Protein AF-A0A926WSY6-F1 (afdb_monomer_lite)

Secondary structure (DSSP, 8-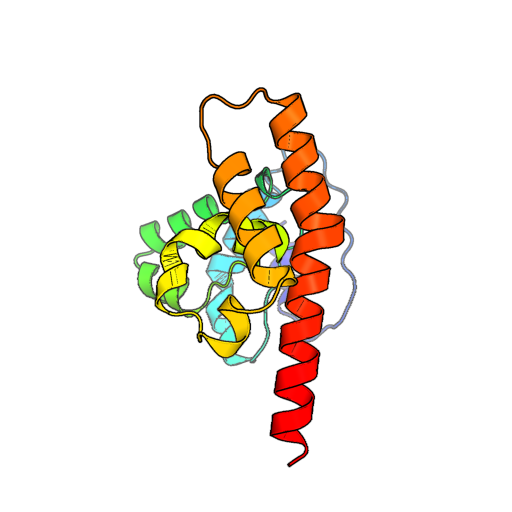state):
-HHHHHHHHHSS---PPP----TTS-HHHHHHHHHHHHHHHHHHTT-------SSGGG--HHHHHHHHHHTT-HHHHHHH------HHHHHHHHTTTSGGGS-HHHHTSHHHHHHHHHHHHHH-TTS-HHHHHHHHHHIIIIIHHHHHHHHHHHHHHHHT-

Foldseek 3Di:
DLVVCCVCVVDPDDDDDDDDDDPPPCPVVSVLVSCLVCVVVCVVVVHDDDDDDPDPVPPCLVVSLVVCVVVVNNVVCVVRDDDDDDQLVVCLVPCVVCVVVDDVVLCVDPLNVVLVVLSVVLPDPPDDPVVNVVSSCCSRPPRSVVSVVVVVVVVVVVVVD

Structure (mmCIF, N/CA/C/O backbone):
data_AF-A0A926WSY6-F1
#
_entry.id   AF-A0A926WSY6-F1
#
loop_
_atom_site.group_PDB
_atom_site.id
_atom_site.type_symbol
_atom_site.label_atom_id
_atom_site.label_alt_id
_atom_site.label_comp_id
_atom_site.label_asym_id
_atom_site.label_entity_id
_atom_site.label_seq_id
_atom_site.pdbx_PDB_ins_code
_atom_site.Cartn_x
_atom_site.Cartn_y
_atom_site.Cartn_z
_atom_site.occupancy
_atom_site.B_iso_or_equiv
_atom_site.auth_seq_id
_atom_site.auth_comp_id
_atom_site.auth_asym_id
_atom_site.auth_atom_id
_atom_site.pdbx_PDB_model_num
ATOM 1 N N . MET A 1 1 ? 22.544 8.086 -16.619 1.00 82.25 1 MET A N 1
ATOM 2 C CA . MET A 1 1 ? 21.717 7.535 -15.513 1.00 82.25 1 MET A CA 1
ATOM 3 C C . MET A 1 1 ? 21.302 6.107 -15.803 1.00 82.25 1 MET A C 1
ATOM 5 O O . MET A 1 1 ? 21.513 5.263 -14.950 1.00 82.25 1 MET A O 1
ATOM 9 N N . GLU A 1 2 ? 20.734 5.835 -16.977 1.00 84.12 2 GLU A N 1
ATOM 10 C CA . GLU A 1 2 ? 20.390 4.471 -17.393 1.00 84.12 2 GLU A CA 1
ATOM 11 C C . GLU A 1 2 ? 21.595 3.518 -17.378 1.00 84.12 2 GLU A C 1
ATOM 13 O O . GLU A 1 2 ? 21.492 2.445 -16.795 1.00 84.12 2 GLU A O 1
ATOM 18 N N . GLU A 1 3 ? 22.750 3.944 -17.903 1.00 86.62 3 GLU A N 1
ATOM 19 C CA . GLU A 1 3 ? 24.012 3.183 -17.833 1.00 86.62 3 GLU A CA 1
ATOM 20 C C . GLU A 1 3 ? 24.377 2.798 -16.395 1.00 86.62 3 GLU A C 1
ATOM 22 O O . GLU A 1 3 ? 24.547 1.620 -16.104 1.00 86.62 3 GLU A O 1
ATOM 27 N N . ILE A 1 4 ? 24.375 3.770 -15.475 1.00 88.69 4 ILE A N 1
ATOM 28 C CA . ILE A 1 4 ? 24.660 3.546 -14.049 1.00 88.69 4 ILE A CA 1
ATOM 29 C C . ILE A 1 4 ? 23.670 2.542 -13.439 1.00 88.69 4 ILE A C 1
ATOM 31 O O . ILE A 1 4 ? 24.068 1.649 -12.700 1.00 88.69 4 ILE A O 1
ATOM 35 N N . LEU A 1 5 ? 22.371 2.665 -13.728 1.00 89.44 5 LEU A N 1
ATOM 36 C CA . LEU A 1 5 ? 21.380 1.717 -13.211 1.00 89.44 5 LEU A CA 1
ATOM 37 C C . LEU A 1 5 ? 21.609 0.309 -13.775 1.00 89.44 5 LEU A C 1
ATOM 39 O O . LEU A 1 5 ? 21.532 -0.663 -13.032 1.00 89.44 5 LEU A O 1
ATOM 43 N N . ASN A 1 6 ? 21.924 0.180 -15.064 1.00 86.81 6 ASN A N 1
ATOM 44 C CA . ASN A 1 6 ? 22.224 -1.115 -15.671 1.00 86.81 6 ASN A CA 1
ATOM 45 C C . ASN A 1 6 ? 23.489 -1.745 -15.080 1.00 86.81 6 ASN A C 1
ATOM 47 O O . ASN A 1 6 ? 23.461 -2.923 -14.740 1.00 86.81 6 ASN A O 1
ATOM 51 N N . GLU A 1 7 ? 24.554 -0.972 -14.895 1.00 86.75 7 GLU A N 1
ATOM 52 C CA . GLU A 1 7 ? 25.798 -1.449 -14.293 1.00 86.75 7 GLU A CA 1
ATOM 53 C C . GLU A 1 7 ? 25.578 -1.894 -12.841 1.00 86.75 7 GLU A C 1
ATOM 55 O O . GLU A 1 7 ? 25.846 -3.037 -12.484 1.00 86.75 7 GLU A O 1
ATOM 60 N N . TYR A 1 8 ? 25.004 -1.038 -11.997 1.00 87.12 8 TYR A N 1
ATOM 61 C CA . TYR A 1 8 ? 24.938 -1.308 -10.560 1.00 87.12 8 TYR A CA 1
ATOM 62 C C . TYR A 1 8 ? 23.757 -2.181 -10.133 1.00 87.12 8 TYR A C 1
ATOM 64 O O . TYR A 1 8 ? 23.839 -2.837 -9.097 1.00 87.12 8 TYR A O 1
ATOM 72 N N . CYS A 1 9 ? 22.644 -2.197 -10.873 1.00 85.81 9 CYS A N 1
ATOM 73 C CA . CYS A 1 9 ? 21.463 -2.965 -10.473 1.00 85.81 9 CYS A CA 1
ATOM 74 C C . CYS A 1 9 ? 21.367 -4.342 -11.146 1.00 85.81 9 CYS A C 1
ATOM 76 O O . CYS A 1 9 ? 20.723 -5.229 -10.573 1.00 85.81 9 CYS A O 1
ATOM 78 N N . LYS A 1 10 ? 21.969 -4.556 -12.329 1.00 81.38 10 LYS A N 1
ATOM 79 C CA . LYS A 1 10 ? 21.945 -5.875 -12.992 1.00 81.38 10 LYS A CA 1
ATOM 80 C C . LYS A 1 10 ? 23.032 -6.816 -12.501 1.00 81.38 10 LYS A C 1
ATOM 82 O O . LYS A 1 10 ? 22.763 -8.009 -12.388 1.00 81.38 10 LYS A O 1
ATOM 87 N N . LEU A 1 11 ? 24.226 -6.301 -12.198 1.00 69.38 11 LEU A N 1
ATOM 88 C CA . LEU A 1 11 ? 25.303 -7.125 -11.659 1.00 69.38 11 LEU A CA 1
ATOM 89 C C . LEU A 1 11 ? 24.829 -7.823 -10.375 1.00 69.38 11 LEU A C 1
ATOM 91 O O . LEU A 1 11 ? 24.080 -7.258 -9.579 1.00 69.38 11 LEU A O 1
ATOM 95 N N . SER A 1 12 ? 25.315 -9.039 -10.131 1.00 64.69 12 SER A N 1
ATOM 96 C CA . SER A 1 12 ? 25.146 -9.751 -8.854 1.00 64.69 12 SER A CA 1
ATOM 97 C C . SER A 1 12 ? 25.866 -9.063 -7.682 1.00 64.69 12 SER A C 1
ATOM 99 O O . SER A 1 12 ? 25.919 -9.604 -6.579 1.00 64.69 12 SER A O 1
ATOM 101 N N . ASN A 1 13 ? 26.414 -7.869 -7.913 1.00 61.62 13 ASN A N 1
ATOM 102 C CA . ASN A 1 13 ? 27.020 -7.015 -6.912 1.00 61.62 13 ASN A CA 1
ATOM 103 C C . ASN A 1 13 ? 25.930 -6.486 -5.977 1.00 61.62 13 ASN A C 1
ATOM 105 O O . ASN A 1 13 ? 25.167 -5.579 -6.303 1.00 61.62 13 ASN A O 1
ATOM 109 N N . THR A 1 14 ? 25.857 -7.061 -4.783 1.00 70.75 14 THR A N 1
ATOM 110 C CA . THR A 1 14 ? 25.091 -6.496 -3.674 1.00 70.75 14 THR A CA 1
ATOM 111 C C . THR A 1 14 ? 25.794 -5.237 -3.174 1.00 70.75 14 THR A C 1
ATOM 113 O O . THR A 1 14 ? 26.978 -5.290 -2.847 1.00 70.75 14 THR A O 1
ATOM 116 N N . GLY A 1 15 ? 25.088 -4.112 -3.078 1.00 82.50 15 GLY A N 1
ATOM 117 C CA . GLY A 1 15 ? 25.690 -2.871 -2.597 1.00 82.50 15 GLY A CA 1
ATOM 118 C C . GLY A 1 15 ? 24.698 -1.722 -2.456 1.00 82.50 15 GLY A C 1
ATOM 119 O O . GLY A 1 15 ? 23.526 -1.837 -2.815 1.00 82.50 15 GLY A O 1
ATOM 120 N N . LEU A 1 16 ? 25.186 -0.606 -1.914 1.00 85.62 16 LEU A N 1
ATOM 121 C CA . LEU A 1 16 ? 24.445 0.643 -1.779 1.00 85.62 16 LEU A CA 1
ATOM 122 C C . LEU A 1 16 ? 24.925 1.633 -2.842 1.00 85.62 16 LEU A C 1
ATOM 124 O O . LEU A 1 16 ? 26.084 2.038 -2.835 1.00 85.62 16 LEU A O 1
ATOM 128 N N . LEU A 1 17 ? 24.017 2.056 -3.719 1.00 87.56 17 LEU A N 1
ATOM 129 C CA . LEU A 1 17 ? 24.263 3.122 -4.683 1.00 87.56 17 LEU A CA 1
ATOM 130 C C . LEU A 1 17 ? 23.600 4.417 -4.197 1.00 87.56 17 LEU A C 1
ATOM 132 O O . LEU A 1 17 ? 22.376 4.488 -4.076 1.00 87.56 17 LEU A O 1
ATOM 136 N N . LEU A 1 18 ? 24.405 5.452 -3.952 1.00 88.19 18 LEU A N 1
ATOM 137 C CA . LEU A 1 18 ? 23.925 6.793 -3.621 1.00 88.19 18 LEU A CA 1
ATOM 138 C C . LEU A 1 18 ? 24.073 7.706 -4.840 1.00 88.19 18 LEU A C 1
ATOM 140 O O . LEU A 1 18 ? 25.179 7.943 -5.316 1.00 88.19 18 LEU A O 1
ATOM 144 N N . LEU A 1 19 ? 22.953 8.235 -5.338 1.00 85.81 19 LEU A N 1
ATOM 145 C CA . LEU A 1 19 ? 22.924 9.141 -6.488 1.00 85.81 19 LEU A CA 1
ATOM 146 C C . LEU A 1 19 ? 22.393 10.518 -6.088 1.00 85.81 19 LEU A C 1
ATOM 148 O O . LEU A 1 19 ? 21.182 10.731 -5.988 1.00 85.81 19 LEU A O 1
ATOM 152 N N . SER A 1 20 ? 23.298 11.480 -5.912 1.00 84.88 20 SER A N 1
ATOM 153 C CA . SER A 1 20 ? 22.956 12.887 -5.694 1.00 84.88 20 SER A CA 1
ATOM 154 C C . SER A 1 20 ? 22.795 13.608 -7.035 1.00 84.88 20 SER A C 1
ATOM 156 O O . SER A 1 20 ? 23.767 14.067 -7.629 1.00 84.88 20 SER A O 1
ATOM 158 N N . MET A 1 21 ? 21.559 13.706 -7.526 1.00 83.38 21 MET A N 1
ATOM 159 C CA . MET A 1 21 ? 21.238 14.433 -8.761 1.00 83.38 21 MET A CA 1
ATOM 160 C C . MET A 1 21 ? 20.254 15.581 -8.503 1.00 83.38 21 MET A C 1
ATOM 162 O O . MET A 1 21 ? 19.308 15.390 -7.724 1.00 83.38 21 MET A O 1
ATOM 166 N N . PRO A 1 22 ? 20.381 16.729 -9.200 1.00 85.25 22 PRO A N 1
ATOM 167 C CA . PRO A 1 22 ? 19.475 17.863 -9.026 1.00 85.25 22 PRO A CA 1
ATOM 168 C C . PRO A 1 22 ? 18.036 17.544 -9.453 1.00 85.25 22 PRO A C 1
ATOM 170 O O . PRO A 1 22 ? 17.739 16.536 -10.110 1.00 85.25 22 PRO A O 1
ATOM 173 N N . THR A 1 23 ? 17.093 18.393 -9.056 1.00 82.06 23 THR A N 1
ATOM 174 C CA . THR A 1 23 ? 15.706 18.342 -9.546 1.00 82.06 23 THR A CA 1
ATOM 175 C C . THR A 1 23 ? 15.670 18.638 -11.052 1.00 82.06 23 THR A C 1
ATOM 177 O O . THR A 1 23 ? 16.520 19.361 -11.556 1.00 82.06 23 THR A O 1
ATOM 180 N N . GLY A 1 24 ? 14.729 18.044 -11.792 1.00 80.12 24 GLY A N 1
ATOM 181 C CA . GLY A 1 24 ? 14.611 18.235 -13.248 1.00 80.12 24 GLY A CA 1
ATOM 182 C C . GLY A 1 24 ? 15.457 17.289 -14.113 1.00 80.12 24 GLY A C 1
ATOM 183 O O . GLY A 1 24 ? 15.175 17.149 -15.293 1.00 80.12 24 GLY A O 1
ATOM 184 N N . PHE A 1 25 ? 16.396 16.530 -13.536 1.00 83.94 25 PHE A N 1
ATOM 185 C CA . PHE A 1 25 ? 17.260 15.576 -14.264 1.00 83.94 25 PHE A CA 1
ATOM 186 C C . PHE A 1 25 ? 16.570 14.266 -14.703 1.00 83.94 25 PHE A C 1
ATOM 188 O O . PHE A 1 25 ? 17.226 13.270 -14.998 1.00 83.94 25 PHE A O 1
ATOM 195 N N . GLY A 1 26 ? 15.236 14.212 -14.684 1.00 86.25 26 GLY A N 1
ATOM 196 C CA . GLY A 1 26 ? 14.498 13.022 -15.117 1.00 86.25 26 GLY A CA 1
ATOM 197 C C . GLY A 1 26 ? 14.724 11.778 -14.248 1.00 86.25 26 GLY A C 1
ATOM 198 O O . GLY A 1 26 ? 14.551 10.665 -14.733 1.00 86.25 26 GLY A O 1
ATOM 199 N N . LYS A 1 27 ? 15.095 11.936 -12.966 1.00 87.88 27 LYS A N 1
ATOM 200 C CA . LYS A 1 27 ? 15.376 10.804 -12.058 1.00 87.88 27 LYS A CA 1
ATOM 201 C C . LYS A 1 27 ? 14.270 9.749 -12.070 1.00 87.88 27 LYS A C 1
ATOM 203 O O . LYS A 1 27 ? 14.531 8.583 -12.344 1.00 87.88 27 LYS A O 1
ATOM 208 N N . THR A 1 28 ? 13.037 10.184 -11.813 1.00 89.06 28 THR A N 1
ATOM 209 C CA . THR A 1 28 ? 11.857 9.314 -11.814 1.00 89.06 28 THR A CA 1
ATOM 210 C C . THR A 1 28 ? 11.683 8.651 -13.174 1.00 89.06 28 THR A C 1
ATOM 212 O O . THR A 1 28 ? 11.591 7.433 -13.247 1.00 89.06 28 THR A O 1
ATOM 215 N N . TYR A 1 29 ? 11.737 9.431 -14.256 1.00 91.19 29 TYR A N 1
ATOM 216 C CA . TYR A 1 29 ? 11.593 8.931 -15.622 1.00 91.19 29 TYR A CA 1
ATOM 217 C C . TYR A 1 29 ? 12.577 7.791 -15.942 1.00 91.19 29 TYR A C 1
ATOM 219 O O . TYR A 1 29 ? 12.162 6.740 -16.429 1.00 91.19 29 TYR A O 1
ATOM 227 N N . ASN A 1 30 ? 13.858 7.970 -15.609 1.00 91.62 30 ASN A N 1
ATOM 228 C CA . ASN A 1 30 ? 14.904 6.980 -15.862 1.00 91.62 30 ASN A CA 1
ATOM 229 C C . ASN A 1 30 ? 14.732 5.715 -15.012 1.00 91.62 30 ASN A C 1
ATOM 231 O O . ASN A 1 30 ? 14.887 4.612 -15.529 1.00 91.62 30 ASN A O 1
ATOM 235 N N . VAL A 1 31 ? 14.359 5.849 -13.733 1.00 92.19 31 VAL A N 1
ATOM 236 C CA . VAL A 1 31 ? 14.078 4.686 -12.873 1.00 92.19 31 VAL A CA 1
ATOM 237 C C . VAL A 1 31 ? 12.879 3.894 -13.397 1.00 92.19 31 VAL A C 1
ATOM 239 O O . VAL A 1 31 ? 12.934 2.669 -13.438 1.00 92.19 31 VAL A O 1
ATOM 242 N N . LEU A 1 32 ? 11.814 4.560 -13.854 1.00 94.12 32 LEU A N 1
ATOM 243 C CA . LEU A 1 32 ? 10.651 3.866 -14.415 1.00 94.12 32 LEU A CA 1
ATOM 244 C C . LEU A 1 32 ? 10.987 3.102 -15.697 1.00 94.12 32 LEU A C 1
ATOM 246 O O . LEU A 1 32 ? 10.528 1.975 -15.868 1.00 94.12 32 LEU A O 1
ATOM 250 N N . ASN A 1 33 ? 11.789 3.702 -16.581 1.00 93.81 33 ASN A N 1
ATOM 251 C CA . ASN A 1 33 ? 12.296 3.016 -17.769 1.00 93.81 33 ASN A CA 1
ATOM 252 C C . ASN A 1 33 ? 13.130 1.800 -17.393 1.00 93.81 33 ASN A C 1
ATOM 254 O O . ASN A 1 33 ? 12.898 0.719 -17.922 1.00 93.81 33 ASN A O 1
ATOM 258 N N . PHE A 1 34 ? 14.037 1.952 -16.430 1.00 93.75 34 PHE A N 1
ATOM 259 C CA . PHE A 1 34 ? 14.844 0.843 -15.946 1.00 93.75 34 PHE A CA 1
ATOM 260 C C . PHE A 1 34 ? 13.976 -0.311 -15.419 1.00 93.75 34 PHE A C 1
ATOM 262 O O . PHE A 1 34 ? 14.218 -1.462 -15.770 1.00 93.75 34 PHE A O 1
ATOM 269 N N . ILE A 1 35 ? 12.940 -0.025 -14.623 1.00 94.56 35 ILE A N 1
ATOM 270 C CA . ILE A 1 35 ? 12.014 -1.054 -14.121 1.00 94.56 35 ILE A CA 1
ATOM 271 C C . ILE A 1 35 ? 11.300 -1.749 -15.286 1.00 94.56 35 ILE A C 1
ATOM 273 O O . ILE A 1 35 ? 11.295 -2.978 -15.356 1.00 94.56 35 ILE A O 1
ATOM 277 N N . TYR A 1 36 ? 10.722 -0.979 -16.210 1.00 95.06 36 TYR A N 1
ATOM 278 C CA . TYR A 1 36 ? 9.991 -1.518 -17.359 1.00 95.06 36 TYR A CA 1
ATOM 279 C C . TYR A 1 36 ? 10.872 -2.385 -18.273 1.00 95.06 36 TYR A C 1
ATOM 281 O O . TYR A 1 36 ? 10.432 -3.436 -18.732 1.00 95.06 36 TYR A O 1
ATOM 289 N N . SER A 1 37 ? 12.123 -1.990 -18.505 1.00 94.31 37 SER A N 1
ATOM 290 C CA . SER A 1 37 ? 13.041 -2.743 -19.363 1.00 94.31 37 SER A CA 1
ATOM 291 C C . SER A 1 37 ? 13.569 -4.022 -18.707 1.00 94.31 37 SER A C 1
ATOM 293 O O . SER A 1 37 ? 13.968 -4.941 -19.416 1.00 94.31 37 SER A O 1
ATOM 295 N N . ASN A 1 38 ? 13.570 -4.110 -17.369 1.00 93.12 38 ASN A N 1
ATOM 296 C CA . ASN A 1 38 ? 14.299 -5.160 -16.649 1.00 93.12 38 ASN A CA 1
ATOM 297 C C . ASN A 1 38 ? 13.443 -6.063 -15.750 1.00 93.12 38 ASN A C 1
ATOM 299 O O . ASN A 1 38 ? 13.948 -7.078 -15.276 1.00 93.12 38 ASN A O 1
ATOM 303 N N . TYR A 1 39 ? 12.158 -5.766 -15.520 1.00 92.69 39 TYR A N 1
ATOM 304 C CA . TYR A 1 39 ? 11.333 -6.554 -14.588 1.00 92.69 39 TYR A CA 1
ATOM 305 C C . TYR A 1 39 ? 11.317 -8.059 -14.904 1.00 92.69 39 TYR A C 1
ATOM 307 O O . TYR A 1 39 ? 11.349 -8.858 -13.972 1.00 92.69 39 TYR A O 1
ATOM 315 N N . LYS A 1 40 ? 11.320 -8.460 -16.188 1.00 92.38 40 LYS A N 1
ATOM 316 C CA . LYS A 1 40 ? 11.338 -9.879 -16.594 1.00 92.38 40 LYS A CA 1
ATOM 317 C C . LYS A 1 40 ? 12.624 -10.583 -16.170 1.00 92.38 40 LYS A C 1
ATOM 319 O O . LYS A 1 40 ? 12.571 -11.695 -15.656 1.00 92.38 40 LYS A O 1
ATOM 324 N N . GLU A 1 41 ? 13.764 -9.925 -16.367 1.00 92.31 41 GLU A N 1
ATOM 325 C CA . GLU A 1 41 ? 15.078 -10.445 -15.980 1.00 92.31 41 GLU A CA 1
ATOM 326 C C . GLU A 1 41 ? 15.143 -10.647 -14.459 1.00 92.31 41 GLU A C 1
ATOM 328 O O . GLU A 1 41 ? 15.508 -11.719 -13.977 1.00 92.31 41 GLU A O 1
ATOM 333 N N . PHE A 1 42 ? 14.693 -9.648 -13.696 1.00 91.75 42 PHE A N 1
ATOM 334 C CA . PHE A 1 42 ? 14.649 -9.720 -12.236 1.00 91.75 42 PHE A CA 1
ATOM 335 C C . PHE A 1 42 ? 13.683 -10.812 -11.759 1.00 91.75 42 PHE A C 1
ATOM 337 O O . PHE A 1 42 ? 14.041 -11.599 -10.883 1.00 91.75 42 PHE A O 1
ATOM 344 N N . ALA A 1 43 ? 12.500 -10.919 -12.368 1.00 90.56 43 ALA A N 1
ATOM 345 C CA . ALA A 1 43 ? 11.525 -11.959 -12.054 1.00 90.56 43 ALA A CA 1
ATOM 346 C C . ALA A 1 43 ? 12.076 -13.370 -12.325 1.00 90.56 43 ALA A C 1
ATOM 348 O O . ALA A 1 43 ? 11.940 -14.246 -11.470 1.00 90.56 43 ALA A O 1
ATOM 349 N N . ALA A 1 44 ? 12.766 -13.581 -13.453 1.00 91.38 44 ALA A N 1
ATOM 350 C CA . ALA A 1 44 ? 13.423 -14.850 -13.780 1.00 91.38 44 ALA A CA 1
ATOM 351 C C . ALA A 1 44 ? 14.504 -15.230 -12.749 1.00 91.38 44 ALA A C 1
ATOM 353 O O . ALA A 1 44 ? 14.653 -16.399 -12.399 1.00 91.38 44 ALA A O 1
ATOM 354 N N . GLN A 1 45 ? 15.200 -14.234 -12.194 1.00 91.06 45 GLN A N 1
ATOM 355 C CA . GLN A 1 45 ? 16.176 -14.396 -11.110 1.00 91.06 45 GLN A CA 1
ATOM 356 C C . GLN A 1 45 ? 15.532 -14.470 -9.709 1.00 91.06 45 GLN A C 1
ATOM 358 O O . GLN A 1 45 ? 16.245 -14.479 -8.707 1.00 91.06 45 GLN A O 1
ATOM 363 N N . LYS A 1 46 ? 14.194 -14.487 -9.603 1.00 90.94 46 LYS A N 1
ATOM 364 C CA . LYS A 1 46 ? 13.438 -14.406 -8.336 1.00 90.94 46 LYS A CA 1
ATOM 365 C C . LYS A 1 46 ? 13.775 -13.163 -7.491 1.00 90.94 46 LYS A C 1
ATOM 367 O O . LYS A 1 46 ? 13.597 -13.164 -6.272 1.00 90.94 46 LYS A O 1
ATOM 372 N N . ARG A 1 47 ? 14.236 -12.082 -8.125 1.00 89.50 47 ARG A N 1
ATOM 373 C CA . ARG A 1 47 ? 14.536 -10.788 -7.498 1.00 89.50 47 ARG A CA 1
ATOM 374 C C . ARG A 1 47 ? 13.322 -9.867 -7.585 1.00 89.50 47 ARG A C 1
ATOM 376 O O . ARG A 1 47 ? 12.624 -9.825 -8.594 1.00 89.50 47 ARG A O 1
ATOM 383 N N . LYS A 1 48 ? 13.086 -9.099 -6.521 1.00 91.62 48 LYS A N 1
ATOM 384 C CA . LYS A 1 48 ? 11.990 -8.122 -6.433 1.00 91.62 48 LYS A CA 1
ATOM 385 C C . LYS A 1 48 ? 12.544 -6.704 -6.478 1.00 91.62 48 LYS A C 1
ATOM 387 O O . LYS A 1 48 ? 13.609 -6.442 -5.924 1.00 91.62 48 LYS A O 1
ATOM 392 N N . ILE A 1 49 ? 11.797 -5.795 -7.096 1.00 92.44 49 ILE A N 1
ATOM 393 C CA . ILE A 1 49 ? 12.104 -4.364 -7.102 1.00 92.44 49 ILE A CA 1
ATOM 394 C C . ILE A 1 49 ? 11.172 -3.674 -6.108 1.00 92.44 49 ILE A C 1
ATOM 396 O O . ILE A 1 49 ? 9.954 -3.795 -6.212 1.00 92.44 49 ILE A O 1
ATOM 400 N N . PHE A 1 50 ? 11.746 -2.929 -5.165 1.00 93.06 50 PHE A N 1
ATOM 401 C CA . PHE A 1 50 ? 10.993 -2.091 -4.236 1.00 93.06 50 PHE A CA 1
ATOM 402 C C . PHE A 1 50 ? 11.191 -0.623 -4.595 1.00 93.06 50 PHE A C 1
ATOM 404 O O . PHE A 1 50 ? 12.321 -0.146 -4.679 1.00 93.06 50 PHE A O 1
ATOM 411 N N . PHE A 1 51 ? 10.088 0.098 -4.778 1.00 92.19 51 PHE A N 1
ATOM 412 C CA . PHE A 1 51 ? 10.098 1.546 -4.948 1.00 92.19 51 PHE A CA 1
ATOM 413 C C . PHE A 1 51 ? 9.495 2.188 -3.699 1.00 92.19 51 PHE A C 1
ATOM 415 O O . PHE A 1 51 ? 8.319 1.989 -3.400 1.00 92.19 51 PHE A O 1
ATOM 422 N N . ILE A 1 52 ? 10.304 2.950 -2.966 1.00 91.44 52 ILE A N 1
ATOM 423 C CA . ILE A 1 52 ? 9.915 3.558 -1.691 1.00 91.44 52 ILE A CA 1
ATOM 424 C C . ILE A 1 52 ? 10.059 5.072 -1.810 1.00 91.44 52 ILE A C 1
ATOM 426 O O . ILE A 1 52 ? 11.043 5.583 -2.338 1.00 91.44 52 ILE A O 1
ATOM 430 N N . THR A 1 53 ? 9.065 5.802 -1.316 1.00 87.88 53 THR A N 1
ATOM 431 C CA . THR A 1 53 ? 9.076 7.264 -1.272 1.00 87.88 53 THR A CA 1
ATOM 432 C C . THR A 1 53 ? 8.340 7.753 -0.035 1.00 87.88 53 THR A C 1
ATOM 434 O O . THR A 1 53 ? 7.451 7.076 0.481 1.00 87.88 53 THR A O 1
ATOM 437 N N . ASN A 1 54 ? 8.683 8.953 0.423 1.00 85.31 54 ASN A N 1
ATOM 438 C CA . ASN A 1 54 ? 8.097 9.535 1.630 1.00 85.31 54 ASN A CA 1
ATOM 439 C C . ASN A 1 54 ? 6.632 9.950 1.435 1.00 85.31 54 ASN A C 1
ATOM 441 O O . ASN A 1 54 ? 5.858 9.954 2.388 1.00 85.31 54 ASN A O 1
ATOM 445 N N . LEU A 1 55 ? 6.242 10.327 0.213 1.00 84.94 55 LEU A N 1
ATOM 446 C CA . LEU A 1 55 ? 4.900 10.824 -0.086 1.00 84.94 55 LEU A CA 1
ATOM 447 C C . LEU A 1 55 ? 4.268 9.999 -1.198 1.00 84.94 55 LEU A C 1
ATOM 449 O O . LEU A 1 55 ? 4.819 9.921 -2.290 1.00 84.94 55 LEU A O 1
ATOM 453 N N . LYS A 1 56 ? 3.054 9.489 -0.972 1.00 82.88 56 LYS A N 1
ATOM 454 C CA . LYS A 1 56 ? 2.317 8.706 -1.977 1.00 82.88 56 LYS A CA 1
ATOM 455 C C . LYS A 1 56 ? 2.160 9.407 -3.324 1.00 82.88 56 LYS A C 1
ATOM 457 O O . LYS A 1 56 ? 2.227 8.754 -4.347 1.00 82.88 56 LYS A O 1
ATOM 462 N N . LYS A 1 57 ? 1.993 10.735 -3.339 1.00 83.56 57 LYS A N 1
ATOM 463 C CA . LYS A 1 57 ? 1.899 11.513 -4.590 1.00 83.56 57 LYS A CA 1
ATOM 464 C C . LYS A 1 57 ? 3.165 11.440 -5.456 1.00 83.56 57 LYS A C 1
ATOM 466 O O . LYS A 1 57 ? 3.110 11.781 -6.627 1.00 83.56 57 LYS A O 1
ATOM 471 N N . ASN A 1 58 ? 4.291 11.039 -4.864 1.00 85.19 58 ASN A N 1
ATOM 472 C CA . ASN A 1 58 ? 5.558 10.826 -5.553 1.00 85.19 58 ASN A CA 1
ATOM 473 C C . ASN A 1 58 ? 5.728 9.363 -5.995 1.00 85.19 58 ASN A C 1
ATOM 475 O O . ASN A 1 58 ? 6.789 9.029 -6.518 1.00 85.19 58 ASN A O 1
ATOM 479 N N . LEU A 1 59 ? 4.753 8.483 -5.729 1.00 87.06 59 LEU A N 1
ATOM 480 C CA . LEU A 1 59 ? 4.737 7.144 -6.303 1.00 87.06 59 LEU A CA 1
ATOM 481 C C . LEU A 1 59 ? 4.330 7.277 -7.772 1.00 87.06 59 LEU A C 1
ATOM 483 O O . LEU A 1 59 ? 3.256 7.800 -8.058 1.00 87.06 59 LEU A O 1
ATOM 487 N N . PRO A 1 60 ? 5.169 6.824 -8.707 1.00 90.50 60 PRO A N 1
ATOM 488 C CA . PRO A 1 60 ? 4.884 6.936 -10.128 1.00 90.50 60 PRO A CA 1
ATOM 489 C C . PRO A 1 60 ? 4.104 5.715 -10.646 1.00 90.50 60 PRO A C 1
ATOM 491 O O . PRO A 1 60 ? 4.419 5.180 -11.706 1.00 90.50 60 PRO A O 1
ATOM 494 N N . ASP A 1 61 ? 3.115 5.221 -9.896 1.00 91.88 61 ASP A N 1
ATOM 495 C CA . ASP A 1 61 ? 2.388 3.982 -10.217 1.00 91.88 61 ASP A CA 1
ATOM 496 C C . ASP A 1 61 ? 1.632 4.092 -11.548 1.00 91.88 61 ASP A C 1
ATOM 498 O O . ASP A 1 61 ? 1.733 3.206 -12.398 1.00 91.88 61 ASP A O 1
ATOM 502 N N . LYS A 1 62 ? 0.945 5.219 -11.768 1.00 93.19 62 LYS A N 1
ATOM 503 C CA . LYS A 1 62 ? 0.234 5.495 -13.022 1.00 93.19 62 LYS A CA 1
ATOM 504 C C . LYS A 1 62 ? 1.193 5.621 -14.198 1.00 93.19 62 LYS A C 1
ATOM 506 O O . LYS A 1 62 ? 0.989 4.978 -15.219 1.00 93.19 62 LYS A O 1
ATOM 511 N N . GLU A 1 63 ? 2.267 6.391 -14.031 1.00 94.69 63 GLU A N 1
ATOM 512 C CA . GLU A 1 63 ? 3.277 6.575 -15.078 1.00 94.69 63 GLU A CA 1
ATOM 513 C C . GLU A 1 63 ? 3.969 5.259 -15.442 1.00 94.69 63 GLU A C 1
ATOM 515 O O . GLU A 1 63 ? 4.254 5.013 -16.613 1.00 94.69 63 GLU A O 1
ATOM 520 N N . LEU A 1 64 ? 4.239 4.400 -14.455 1.00 95.50 64 LEU A N 1
ATOM 521 C CA . LEU A 1 64 ? 4.770 3.067 -14.703 1.00 95.50 64 LEU A CA 1
ATOM 522 C C . LEU A 1 64 ? 3.749 2.229 -15.475 1.00 95.50 64 LEU A C 1
ATOM 524 O O . LEU A 1 64 ? 4.093 1.678 -16.517 1.00 95.50 64 LEU A O 1
ATOM 528 N N . ARG A 1 65 ? 2.490 2.185 -15.025 1.00 96.31 65 ARG A N 1
ATOM 529 C CA . ARG A 1 65 ? 1.412 1.452 -15.703 1.00 96.31 65 ARG A CA 1
ATOM 530 C C . ARG A 1 65 ? 1.237 1.889 -17.155 1.00 96.31 65 ARG A C 1
ATOM 532 O O . ARG A 1 65 ? 1.113 1.041 -18.037 1.00 96.31 65 ARG A O 1
ATOM 539 N N . ASP A 1 66 ? 1.289 3.190 -17.420 1.00 96.50 66 ASP A N 1
ATOM 540 C CA . ASP A 1 66 ? 1.158 3.749 -18.765 1.00 96.50 66 ASP A CA 1
ATOM 541 C C . ASP A 1 66 ? 2.276 3.273 -19.701 1.00 96.50 66 ASP A C 1
ATOM 543 O O . ASP A 1 66 ? 2.021 3.032 -20.882 1.00 96.50 66 ASP A O 1
ATOM 547 N N . ARG A 1 67 ? 3.505 3.074 -19.199 1.00 95.75 67 ARG A N 1
ATOM 548 C CA . ARG A 1 67 ? 4.604 2.488 -19.992 1.00 95.75 67 ARG A CA 1
ATOM 549 C C . ARG A 1 67 ? 4.295 1.051 -20.396 1.00 95.75 67 ARG A C 1
ATOM 551 O O . ARG A 1 67 ? 4.470 0.700 -21.560 1.00 95.75 67 ARG A O 1
ATOM 558 N N . PHE A 1 68 ? 3.776 0.246 -19.469 1.00 96.62 68 PHE A N 1
ATOM 559 C CA . PHE A 1 68 ? 3.366 -1.127 -19.768 1.00 96.62 68 PHE A CA 1
ATOM 560 C C . PHE A 1 68 ? 2.209 -1.178 -20.767 1.00 96.62 68 PHE A C 1
ATOM 562 O O . PHE A 1 68 ? 2.248 -1.995 -21.684 1.00 96.62 68 PHE A O 1
ATOM 569 N N . ILE A 1 69 ? 1.218 -0.289 -20.643 1.00 96.62 69 ILE A N 1
ATOM 570 C CA . ILE A 1 69 ? 0.108 -0.192 -21.602 1.00 96.62 69 ILE A CA 1
ATOM 571 C C . ILE A 1 69 ? 0.631 0.173 -22.996 1.00 96.62 69 ILE A C 1
ATOM 573 O O . ILE A 1 69 ? 0.323 -0.525 -23.959 1.00 96.62 69 ILE A O 1
ATOM 577 N N . LYS A 1 70 ? 1.464 1.217 -23.107 1.00 96.06 70 LYS A N 1
ATOM 578 C CA . LYS A 1 70 ? 2.058 1.649 -24.386 1.00 96.06 70 LYS A CA 1
ATOM 579 C C . LYS A 1 70 ? 2.922 0.568 -25.032 1.00 96.06 70 LYS A C 1
ATOM 581 O O . LYS A 1 70 ? 2.979 0.484 -26.251 1.00 96.06 70 LYS A O 1
ATOM 586 N N . GLY A 1 71 ? 3.572 -0.261 -24.221 1.00 94.06 71 GLY A N 1
ATOM 587 C CA . GLY A 1 71 ? 4.372 -1.392 -24.680 1.00 94.06 71 GLY A CA 1
ATOM 588 C C . GLY A 1 71 ? 3.590 -2.672 -24.980 1.00 94.06 71 GLY A C 1
ATOM 589 O O . GLY A 1 71 ? 4.221 -3.697 -25.212 1.00 94.06 71 GLY A O 1
ATOM 590 N N . GLY A 1 72 ? 2.252 -2.662 -24.912 1.00 95.75 72 GLY A N 1
ATOM 591 C CA . GLY A 1 72 ? 1.426 -3.859 -25.123 1.00 95.75 72 GLY A CA 1
ATOM 592 C C . GLY A 1 72 ? 1.516 -4.901 -23.998 1.00 95.75 72 GLY A C 1
ATOM 593 O O . GLY A 1 72 ? 1.031 -6.014 -24.145 1.00 95.75 72 GLY A O 1
ATOM 594 N N . ASN A 1 73 ? 2.105 -4.545 -22.855 1.00 95.31 7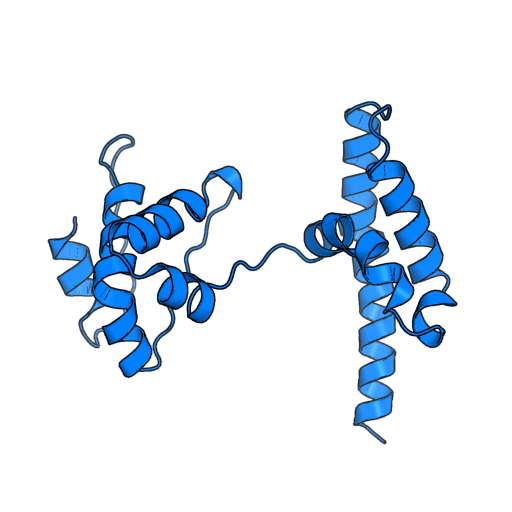3 ASN A N 1
ATOM 595 C CA . ASN A 1 73 ? 2.394 -5.435 -21.727 1.00 95.31 73 ASN A CA 1
ATOM 596 C C . ASN A 1 73 ? 1.492 -5.147 -20.512 1.00 95.31 73 ASN A C 1
ATOM 598 O O . ASN A 1 73 ? 1.901 -5.345 -19.369 1.00 95.31 73 ASN A O 1
ATOM 602 N N . LYS A 1 74 ? 0.263 -4.652 -20.718 1.00 95.38 74 LYS A N 1
ATOM 603 C CA . LYS A 1 74 ? -0.657 -4.307 -19.616 1.00 95.38 74 LYS A CA 1
ATOM 604 C C . LYS A 1 74 ? -0.886 -5.483 -18.662 1.00 95.38 74 LYS A C 1
ATOM 606 O O . LYS A 1 74 ? -0.871 -5.297 -17.451 1.00 95.38 74 LYS A O 1
ATOM 611 N N . GLU A 1 75 ? -1.091 -6.681 -19.199 1.00 95.56 75 GLU A N 1
ATOM 612 C CA . GLU A 1 75 ? -1.330 -7.864 -18.368 1.00 95.56 75 GLU A CA 1
ATOM 613 C C . GLU A 1 75 ? -0.119 -8.227 -17.505 1.00 95.56 75 GLU A C 1
ATOM 615 O O . GLU A 1 75 ? -0.282 -8.651 -16.366 1.00 95.56 75 GLU A O 1
ATOM 620 N N . GLU A 1 76 ? 1.098 -8.017 -18.012 1.00 94.62 76 GLU A N 1
ATOM 621 C CA . GLU A 1 76 ? 2.318 -8.221 -17.228 1.00 94.62 76 GLU A CA 1
ATOM 622 C C . GLU A 1 76 ? 2.403 -7.242 -16.061 1.00 94.62 76 GLU A C 1
ATOM 624 O O . GLU A 1 76 ? 2.832 -7.625 -14.975 1.00 94.62 76 GLU A O 1
ATOM 629 N N . PHE A 1 77 ? 1.967 -5.994 -16.250 1.00 95.25 77 PHE A N 1
ATOM 630 C CA . PHE A 1 77 ? 1.873 -5.050 -15.140 1.00 95.25 77 PHE A CA 1
ATOM 631 C C . PHE A 1 77 ? 0.899 -5.557 -14.080 1.00 95.25 77 PHE A C 1
ATOM 633 O O . PHE A 1 77 ? 1.274 -5.665 -12.918 1.00 95.25 77 PHE A O 1
ATOM 640 N N . ASP A 1 78 ? -0.319 -5.919 -14.487 1.00 93.81 78 ASP A N 1
ATOM 641 C CA . ASP A 1 78 ? -1.362 -6.372 -13.564 1.00 93.81 78 ASP A CA 1
ATOM 642 C C . ASP A 1 78 ? -0.936 -7.660 -12.809 1.00 93.81 78 ASP A C 1
ATOM 644 O O . ASP A 1 78 ? -1.314 -7.843 -11.653 1.00 93.81 78 ASP A O 1
ATOM 648 N N . ARG A 1 79 ? -0.101 -8.523 -13.416 1.00 93.44 79 ARG A N 1
ATOM 649 C CA . ARG A 1 79 ? 0.474 -9.724 -12.773 1.00 93.44 79 ARG A CA 1
ATOM 650 C C . ARG A 1 79 ? 1.633 -9.438 -11.812 1.00 93.44 79 ARG A C 1
ATOM 652 O O . ARG A 1 79 ? 1.743 -10.107 -10.788 1.00 93.44 79 ARG A O 1
ATOM 659 N N . ASN A 1 80 ? 2.534 -8.517 -12.159 1.00 91.81 80 ASN A N 1
ATOM 660 C CA . ASN A 1 80 ? 3.823 -8.359 -11.468 1.00 91.81 80 ASN A CA 1
ATOM 661 C C . ASN A 1 80 ? 3.885 -7.143 -10.530 1.00 91.81 80 ASN A C 1
ATOM 663 O O . ASN A 1 80 ? 4.790 -7.055 -9.698 1.00 91.81 80 ASN A O 1
ATOM 667 N N . PHE A 1 81 ? 2.966 -6.188 -10.661 1.00 93.88 81 PHE A N 1
ATOM 668 C CA . PHE A 1 81 ? 2.954 -4.975 -9.854 1.00 93.88 81 PHE A CA 1
ATOM 669 C C . PHE A 1 81 ? 2.081 -5.140 -8.609 1.00 93.88 81 PHE A C 1
ATOM 671 O O . PHE A 1 81 ? 0.909 -5.497 -8.691 1.00 93.88 81 PHE A O 1
ATOM 678 N N . LEU A 1 82 ? 2.641 -4.796 -7.448 1.00 93.12 82 LEU A N 1
ATOM 679 C CA . LEU A 1 82 ? 1.909 -4.730 -6.189 1.00 93.12 82 LEU A CA 1
ATOM 680 C C . LEU A 1 82 ? 2.068 -3.344 -5.567 1.00 93.12 82 LEU A C 1
ATOM 682 O O . LEU A 1 82 ? 3.175 -2.920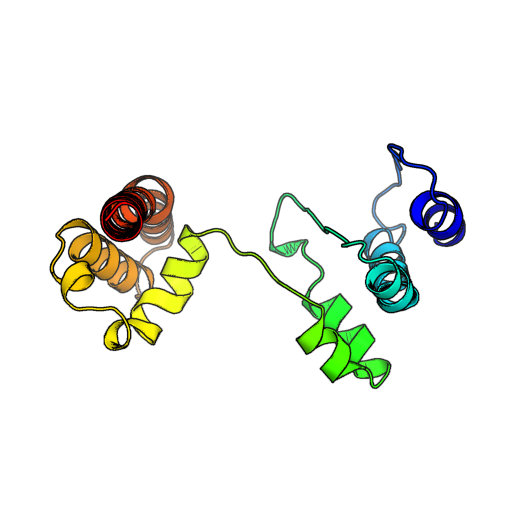 -5.233 1.00 93.12 82 LEU A O 1
ATOM 686 N N . PHE A 1 83 ? 0.941 -2.670 -5.356 1.00 91.81 83 PHE A N 1
ATOM 687 C CA . PHE A 1 83 ? 0.880 -1.456 -4.555 1.00 91.81 83 PHE A CA 1
ATOM 688 C C . PHE A 1 83 ? 0.526 -1.808 -3.112 1.00 91.81 83 PHE A C 1
ATOM 690 O O . PHE A 1 83 ? -0.546 -2.351 -2.850 1.00 91.81 83 PHE A O 1
ATOM 697 N N . ILE A 1 84 ? 1.410 -1.474 -2.173 1.00 90.38 84 ILE A N 1
ATOM 698 C CA . ILE A 1 84 ? 1.157 -1.656 -0.742 1.00 90.38 84 ILE A CA 1
ATOM 699 C C . ILE A 1 84 ? 0.806 -0.298 -0.146 1.00 90.38 84 ILE A C 1
ATOM 701 O O . ILE A 1 84 ? 1.664 0.574 -0.002 1.00 90.38 84 ILE A O 1
ATOM 705 N N . ASP A 1 85 ? -0.466 -0.123 0.207 1.00 90.06 85 ASP A N 1
ATOM 706 C CA . ASP A 1 85 ? -0.896 1.023 0.997 1.00 90.06 85 ASP A CA 1
ATOM 707 C C . ASP A 1 85 ? -0.696 0.746 2.500 1.00 90.06 85 ASP A C 1
ATOM 709 O O . ASP A 1 85 ? -0.652 -0.393 2.957 1.00 90.06 85 ASP A O 1
ATOM 713 N N . SER A 1 86 ? -0.605 1.803 3.298 1.00 90.69 86 SER A N 1
ATOM 714 C CA . SER A 1 86 ? -0.751 1.732 4.744 1.00 90.69 86 SER A CA 1
ATOM 715 C C . SER A 1 86 ? -2.076 1.069 5.133 1.00 90.69 86 SER A C 1
ATOM 717 O O . SER A 1 86 ? -3.111 1.284 4.491 1.00 90.69 86 SER A O 1
ATOM 719 N N . ASN A 1 87 ? -2.066 0.319 6.235 1.00 94.69 87 ASN A N 1
ATOM 720 C CA . ASN A 1 87 ? -3.261 -0.357 6.737 1.00 94.69 87 ASN A CA 1
ATOM 721 C C . ASN A 1 87 ? -4.433 0.608 6.936 1.00 94.69 87 ASN A C 1
ATOM 723 O O . ASN A 1 87 ? -5.545 0.320 6.514 1.00 94.69 87 ASN A O 1
ATOM 727 N N . ALA A 1 88 ? -4.177 1.778 7.528 1.00 94.94 88 ALA A N 1
ATOM 728 C CA . ALA A 1 88 ? -5.211 2.767 7.812 1.00 94.94 88 ALA A CA 1
ATOM 729 C C . ALA A 1 88 ? -5.929 3.240 6.539 1.00 94.94 88 ALA A C 1
ATOM 731 O O . ALA A 1 88 ? -7.151 3.320 6.506 1.00 94.94 88 ALA A O 1
ATOM 732 N N . GLU A 1 89 ? -5.185 3.514 5.469 1.00 94.25 89 GLU A N 1
ATOM 733 C CA . GLU A 1 89 ? -5.763 3.940 4.189 1.00 94.25 89 GLU A CA 1
ATOM 734 C C . GLU A 1 89 ? -6.456 2.783 3.474 1.00 94.25 89 GLU A C 1
ATOM 736 O O . GLU A 1 89 ? -7.530 2.968 2.904 1.00 94.25 89 GLU A O 1
ATOM 741 N N . THR A 1 90 ? -5.898 1.574 3.567 1.00 95.12 90 THR A N 1
ATOM 742 C CA . THR A 1 90 ? -6.553 0.356 3.077 1.00 95.12 90 THR A CA 1
ATOM 743 C C . THR A 1 90 ? -7.915 0.179 3.743 1.00 95.12 90 THR A C 1
ATOM 745 O O . THR A 1 90 ? -8.912 0.003 3.047 1.00 95.12 90 THR A O 1
ATOM 748 N N . VAL A 1 91 ? -7.982 0.308 5.069 1.00 96.19 91 VAL A N 1
ATOM 749 C CA . VAL A 1 91 ? -9.222 0.242 5.849 1.00 96.19 91 VAL A CA 1
ATOM 750 C C . VAL A 1 91 ? -10.180 1.354 5.436 1.00 96.19 91 VAL A C 1
ATOM 752 O O . VAL A 1 91 ? -11.311 1.070 5.058 1.00 96.19 91 VAL A O 1
ATOM 755 N N . ILE A 1 92 ? -9.731 2.610 5.424 1.00 96.50 92 ILE A N 1
ATOM 756 C CA . ILE A 1 92 ? -10.564 3.753 5.028 1.00 96.50 92 ILE A CA 1
ATOM 757 C C . ILE A 1 92 ? -11.177 3.535 3.642 1.00 96.50 92 ILE A C 1
ATOM 759 O O . ILE A 1 92 ? -12.341 3.865 3.424 1.00 96.50 92 ILE A O 1
ATOM 763 N N . ASN A 1 93 ? -10.417 3.001 2.688 1.00 95.19 93 ASN A N 1
ATOM 764 C CA . ASN A 1 93 ? -10.869 2.864 1.308 1.00 95.19 93 ASN A CA 1
ATOM 765 C C . ASN A 1 93 ? -11.746 1.641 1.055 1.00 95.19 93 ASN A C 1
ATOM 767 O O . ASN A 1 93 ? -12.582 1.700 0.156 1.00 95.19 93 ASN A O 1
ATOM 771 N N . ASN A 1 94 ? -11.592 0.579 1.844 1.00 96.06 94 ASN A N 1
ATOM 772 C CA . ASN A 1 94 ? -12.155 -0.726 1.512 1.00 96.06 94 ASN A CA 1
ATOM 773 C C . ASN A 1 94 ? -13.127 -1.277 2.564 1.00 96.06 94 ASN A C 1
ATOM 775 O O . ASN A 1 94 ? -13.988 -2.071 2.199 1.00 96.06 94 ASN A O 1
ATOM 779 N N . LEU A 1 95 ? -13.058 -0.840 3.829 1.00 96.56 95 LEU A N 1
ATOM 780 C CA . LEU A 1 95 ? -13.841 -1.426 4.928 1.00 96.56 95 LEU A CA 1
ATOM 781 C C . LEU A 1 95 ? -15.342 -1.467 4.625 1.00 96.56 95 LEU A C 1
ATOM 783 O O . LEU A 1 95 ? -15.958 -2.513 4.754 1.00 96.56 95 LEU A O 1
ATOM 787 N N . LEU A 1 96 ? -15.921 -0.351 4.173 1.00 96.12 96 LEU A N 1
ATOM 788 C CA . LEU A 1 96 ? -17.361 -0.279 3.891 1.00 96.12 96 LEU A CA 1
ATOM 789 C C . LEU A 1 96 ? -17.762 -1.075 2.644 1.00 96.12 96 LEU A C 1
ATOM 791 O O . LEU A 1 96 ? -18.880 -1.568 2.565 1.00 96.12 96 LEU A O 1
ATOM 795 N N . LYS A 1 97 ? -16.852 -1.211 1.671 1.00 96.56 97 LYS A N 1
ATOM 796 C CA . LYS A 1 97 ? -17.099 -1.971 0.438 1.00 96.56 97 LYS A CA 1
ATOM 797 C C . LYS A 1 97 ? -17.186 -3.468 0.730 1.00 96.56 97 LYS A C 1
ATOM 799 O O . LYS A 1 97 ? -18.069 -4.143 0.212 1.00 96.56 97 LYS A O 1
ATOM 804 N N . PHE A 1 98 ? -16.280 -3.963 1.566 1.00 94.75 98 PHE A N 1
ATOM 805 C CA . PHE A 1 98 ? -16.166 -5.382 1.897 1.00 94.75 98 PHE A CA 1
ATOM 806 C C . PHE A 1 98 ? -16.806 -5.738 3.237 1.00 94.75 98 PHE A C 1
ATOM 808 O O . PHE A 1 98 ? -16.633 -6.851 3.711 1.00 94.75 98 PHE A O 1
ATOM 815 N N . ASP A 1 99 ? -17.571 -4.827 3.844 1.00 94.12 99 ASP A N 1
ATOM 816 C CA . ASP A 1 99 ? -18.229 -5.048 5.134 1.00 94.12 99 ASP A CA 1
ATOM 817 C C . ASP A 1 99 ? -19.042 -6.348 5.135 1.00 94.12 99 ASP A C 1
ATOM 819 O O . ASP A 1 99 ? -18.948 -7.137 6.066 1.00 94.12 99 ASP A O 1
ATOM 823 N N . HIS A 1 100 ? -19.769 -6.632 4.055 1.00 94.50 100 HIS A N 1
ATOM 824 C CA . HIS A 1 100 ? -20.560 -7.853 3.908 1.00 94.50 100 HIS A CA 1
ATOM 825 C C . HIS A 1 100 ? -19.727 -9.150 3.917 1.00 94.50 100 HIS A C 1
ATOM 827 O O . HIS A 1 100 ? -20.225 -10.161 4.399 1.00 94.50 100 HIS A O 1
ATOM 833 N N . GLU A 1 101 ? -18.466 -9.113 3.480 1.00 95.94 101 GLU A N 1
ATOM 834 C CA . GLU A 1 101 ? -17.564 -10.277 3.432 1.00 95.94 101 GLU A CA 1
ATOM 835 C C . GLU A 1 101 ? -16.869 -10.550 4.777 1.00 95.94 101 GLU A C 1
ATOM 837 O O . GLU A 1 101 ? -16.272 -11.607 4.970 1.00 95.94 101 GLU A O 1
ATOM 842 N N . ILE A 1 102 ? -16.930 -9.610 5.725 1.00 93.69 102 ILE A N 1
ATOM 843 C CA . ILE A 1 102 ? -16.268 -9.755 7.026 1.00 93.69 102 ILE A CA 1
ATOM 844 C C . ILE A 1 102 ? -17.092 -10.696 7.925 1.00 93.69 102 ILE A C 1
ATOM 846 O O . ILE A 1 102 ? -18.287 -10.441 8.114 1.00 93.69 102 ILE A O 1
ATOM 850 N N . PRO A 1 103 ? -16.483 -11.736 8.530 1.00 94.25 103 PRO A N 1
ATOM 851 C CA . PRO A 1 103 ? -17.181 -12.647 9.438 1.00 94.25 103 PRO A CA 1
ATOM 852 C C . PRO A 1 103 ? -17.797 -11.949 10.658 1.00 94.25 103 PRO A C 1
ATOM 854 O O . PRO A 1 103 ? -17.202 -11.027 11.230 1.00 94.25 103 PRO A O 1
ATOM 857 N N . ASP A 1 104 ? -18.956 -12.439 11.107 1.00 94.50 104 ASP A N 1
ATOM 858 C CA . ASP A 1 104 ? -19.711 -11.854 12.227 1.00 94.50 104 ASP A CA 1
ATOM 859 C C . ASP A 1 104 ? -18.924 -11.845 13.538 1.00 94.50 104 ASP A C 1
ATOM 861 O O . ASP A 1 104 ? -18.989 -10.892 14.314 1.00 94.50 104 ASP A O 1
ATOM 865 N N . ASP A 1 105 ? -18.086 -12.857 13.734 1.00 92.25 105 ASP A N 1
ATOM 866 C CA . ASP A 1 105 ? -17.144 -12.953 14.843 1.00 92.25 105 ASP A CA 1
ATOM 867 C C . ASP A 1 105 ? -16.234 -11.727 14.985 1.00 92.25 105 ASP A C 1
ATOM 869 O O . ASP A 1 105 ? -15.857 -11.362 16.099 1.00 92.25 105 ASP A O 1
ATOM 873 N N . PHE A 1 106 ? -15.877 -11.082 13.872 1.00 94.62 106 PHE A N 1
ATOM 874 C CA . PHE A 1 106 ? -15.126 -9.831 13.882 1.00 94.62 106 PHE A CA 1
ATOM 875 C C . PHE A 1 106 ? -16.056 -8.619 13.929 1.00 94.62 106 PHE A C 1
ATOM 877 O O . PHE A 1 106 ? -15.763 -7.671 14.661 1.00 94.62 106 PHE A O 1
ATOM 884 N N . LYS A 1 107 ? -17.193 -8.651 13.220 1.00 94.69 107 LYS A N 1
ATOM 885 C CA . LYS A 1 107 ? -18.167 -7.545 13.203 1.00 94.69 107 LYS A CA 1
ATOM 886 C C . LYS A 1 107 ? -18.753 -7.229 14.572 1.00 94.69 107 LYS A C 1
ATOM 888 O O . LYS A 1 107 ? -19.007 -6.069 14.894 1.00 94.69 107 LYS A O 1
ATOM 893 N N . ASN A 1 108 ? -18.956 -8.258 15.385 1.00 93.94 108 ASN A N 1
ATOM 894 C CA . ASN A 1 108 ? -19.558 -8.133 16.703 1.00 93.94 108 ASN A CA 1
ATOM 895 C C . ASN A 1 108 ? -18.602 -7.541 17.745 1.00 93.94 108 ASN A C 1
ATOM 897 O O . ASN A 1 108 ? -19.051 -7.154 18.824 1.00 93.94 108 ASN A O 1
ATOM 901 N N . THR A 1 109 ? -17.312 -7.407 17.421 1.00 96.00 109 THR A N 1
ATOM 902 C CA . THR A 1 109 ? -16.324 -6.793 18.312 1.00 96.00 109 THR A CA 1
ATOM 903 C C . THR A 1 109 ? -16.521 -5.281 18.413 1.00 96.00 109 THR A C 1
ATOM 905 O O . THR A 1 109 ? -16.799 -4.592 17.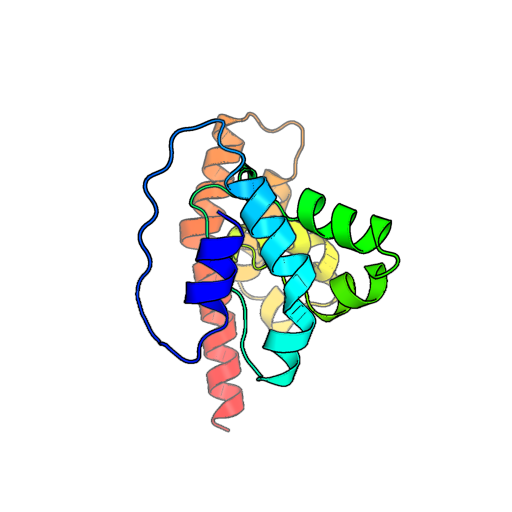430 1.00 96.00 109 THR A O 1
ATOM 908 N N . GLU A 1 110 ? -16.321 -4.732 19.611 1.00 96.44 110 GLU A N 1
ATOM 909 C CA . GLU A 1 110 ? -16.430 -3.285 19.832 1.00 96.44 110 GLU A CA 1
ATOM 910 C C . GLU A 1 110 ? -15.380 -2.491 19.040 1.00 96.44 110 GLU A C 1
ATOM 912 O O . GLU A 1 110 ? -15.661 -1.394 18.552 1.00 96.44 110 GLU A O 1
ATOM 917 N N . SER A 1 111 ? -14.187 -3.063 18.838 1.00 97.00 111 SER A N 1
ATOM 918 C CA . SER A 1 111 ? -13.138 -2.447 18.020 1.00 97.00 111 SER A CA 1
ATOM 919 C C . SER A 1 111 ? -13.566 -2.301 16.558 1.00 97.00 111 SER A C 1
ATOM 921 O O . SER A 1 111 ? -13.355 -1.235 15.978 1.00 97.00 111 SER A O 1
ATOM 923 N N . PHE A 1 112 ? -14.232 -3.308 15.982 1.00 97.69 112 PHE A N 1
ATOM 924 C CA . PHE A 1 112 ? -14.783 -3.217 14.632 1.00 97.69 112 PHE A CA 1
ATOM 925 C C . PHE A 1 112 ? -15.895 -2.174 14.529 1.00 97.69 112 PHE A C 1
ATOM 927 O O . PHE A 1 112 ? -15.821 -1.290 13.676 1.00 97.69 112 PHE A O 1
ATOM 934 N N . LYS A 1 113 ? -16.911 -2.241 15.400 1.00 97.56 113 LYS A N 1
ATOM 935 C CA . LYS A 1 113 ? -18.058 -1.315 15.358 1.00 97.56 113 LYS A CA 1
ATOM 936 C C . LYS A 1 113 ? -17.600 0.138 15.462 1.00 97.56 113 LYS A C 1
ATOM 938 O O . LYS A 1 113 ? -18.049 0.991 14.692 1.00 97.56 113 LYS A O 1
ATOM 943 N N . LYS A 1 114 ? -16.658 0.417 16.373 1.00 97.75 114 LYS A N 1
ATOM 944 C CA . LYS A 1 114 ? -16.068 1.751 16.538 1.00 97.75 114 LYS A CA 1
ATOM 945 C C . LYS A 1 114 ? -15.299 2.174 15.287 1.00 97.75 114 LYS A C 1
ATOM 947 O O . LYS A 1 114 ? -15.518 3.278 14.794 1.00 97.75 114 LYS A O 1
ATOM 952 N N . LEU A 1 115 ? -14.444 1.305 14.745 1.00 98.25 115 LEU A N 1
ATOM 953 C CA . LEU A 1 115 ? -13.692 1.587 13.522 1.00 98.25 115 LEU A CA 1
ATOM 954 C C . LEU A 1 115 ? -14.621 1.882 12.334 1.00 98.25 115 LEU A C 1
ATOM 956 O O . LEU A 1 115 ? -14.436 2.892 11.656 1.00 98.25 115 LEU A O 1
ATOM 960 N N . LYS A 1 116 ? -15.646 1.052 12.115 1.00 97.94 116 LYS A N 1
ATOM 961 C CA . LYS A 1 116 ? -16.626 1.215 11.034 1.00 97.94 116 LYS A CA 1
ATOM 962 C C . LYS A 1 116 ? -17.336 2.563 11.112 1.00 97.94 116 LYS A C 1
ATOM 964 O O . LYS A 1 116 ? -17.281 3.320 10.145 1.00 97.94 116 LYS A O 1
ATOM 969 N N . LYS A 1 117 ? -17.890 2.912 12.279 1.00 97.50 117 LYS A N 1
ATOM 970 C CA . LYS A 1 117 ? -18.546 4.211 12.513 1.00 97.50 117 LYS A CA 1
ATOM 971 C C . LYS A 1 117 ? -17.633 5.387 12.153 1.00 97.50 117 LYS A C 1
ATOM 973 O O . LYS A 1 117 ? -18.059 6.362 11.542 1.00 97.50 117 LYS A O 1
ATOM 978 N N . TYR A 1 118 ? -16.359 5.302 12.520 1.00 97.69 118 TYR A N 1
ATOM 979 C CA . TYR A 1 118 ? -15.383 6.349 12.231 1.00 97.6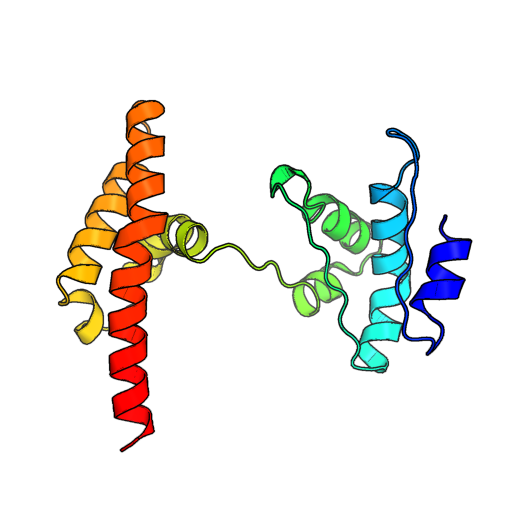9 118 TYR A CA 1
ATOM 980 C C . TYR A 1 118 ? -15.054 6.463 10.742 1.00 97.69 118 TYR A C 1
ATOM 982 O O . TYR A 1 118 ? -14.924 7.572 10.221 1.00 97.69 118 TYR A O 1
ATOM 990 N N . VAL A 1 119 ? -14.953 5.333 10.042 1.00 97.56 119 VAL A N 1
ATOM 991 C CA . VAL A 1 119 ? -14.768 5.316 8.587 1.00 97.56 119 VAL A CA 1
ATOM 992 C C . VAL A 1 119 ? -15.992 5.898 7.871 1.00 97.56 119 VAL A C 1
ATOM 994 O O . VAL A 1 119 ? -15.819 6.682 6.937 1.00 97.56 119 VAL A O 1
ATOM 997 N N . GLU A 1 120 ? -17.211 5.590 8.323 1.00 96.75 120 GLU A N 1
ATOM 998 C CA . GLU A 1 120 ? -18.457 6.171 7.794 1.00 96.75 120 GLU A CA 1
ATOM 999 C C . GLU A 1 120 ? -18.465 7.699 7.931 1.00 96.75 120 GLU A C 1
ATOM 1001 O O . GLU A 1 120 ? -18.690 8.408 6.947 1.00 96.75 120 GLU A O 1
ATOM 1006 N N . ILE A 1 121 ? -18.123 8.218 9.117 1.00 96.00 121 ILE A N 1
ATOM 1007 C CA . ILE A 1 121 ? -18.017 9.664 9.359 1.00 96.00 121 ILE A CA 1
ATOM 1008 C C . ILE A 1 121 ? -16.945 10.288 8.457 1.00 96.00 121 ILE A C 1
ATOM 1010 O O . ILE A 1 121 ? -17.202 11.292 7.794 1.00 96.00 121 ILE A O 1
ATOM 1014 N N . TYR A 1 122 ? -15.758 9.680 8.371 1.00 95.69 122 TYR A N 1
ATOM 1015 C CA . TYR A 1 122 ? -14.655 10.179 7.544 1.00 95.69 122 TYR A CA 1
ATOM 1016 C C . TYR A 1 122 ? -15.012 10.261 6.046 1.00 95.69 122 TYR A C 1
ATOM 1018 O O . TYR A 1 122 ? -14.552 11.162 5.330 1.00 95.69 122 TYR A O 1
ATOM 1026 N N . LYS A 1 123 ? -15.821 9.318 5.548 1.00 93.94 123 LYS A N 1
ATOM 1027 C CA . LYS A 1 123 ? -16.262 9.270 4.146 1.00 93.94 123 LYS A CA 1
ATOM 1028 C C . LYS A 1 123 ? -17.355 10.290 3.819 1.00 93.94 123 LYS A C 1
ATOM 1030 O O . LYS A 1 123 ? -17.570 10.552 2.633 1.00 93.94 123 LYS A O 1
ATOM 1035 N N . ASN A 1 124 ? -17.986 10.913 4.816 1.00 92.25 124 ASN A N 1
ATOM 1036 C CA . ASN A 1 124 ? -18.948 11.983 4.583 1.00 92.25 124 ASN A CA 1
ATOM 1037 C C . ASN A 1 124 ? -18.278 13.172 3.863 1.00 92.25 124 ASN A C 1
ATOM 1039 O O . ASN A 1 124 ? -17.274 13.728 4.314 1.00 92.25 124 ASN A O 1
ATOM 1043 N N . LYS A 1 125 ? -18.837 13.565 2.711 1.00 87.88 125 LYS A N 1
ATOM 1044 C CA . LYS A 1 125 ? -18.311 14.655 1.873 1.00 87.88 125 LYS A CA 1
ATOM 1045 C C . LYS A 1 125 ? -18.508 16.043 2.489 1.00 87.88 125 LYS A C 1
ATOM 1047 O O . LYS A 1 125 ? -17.775 16.950 2.117 1.00 87.88 125 LYS A O 1
ATOM 1052 N N . GLN A 1 126 ? -19.463 16.202 3.405 1.00 92.44 126 GLN A N 1
ATOM 1053 C CA . GLN A 1 126 ? -19.781 17.484 4.048 1.00 92.44 126 GLN A CA 1
ATOM 1054 C C . GLN A 1 126 ? -18.887 17.792 5.258 1.00 92.44 126 GLN A C 1
ATOM 1056 O O . GLN A 1 126 ? -18.983 18.865 5.846 1.00 92.44 126 GLN A O 1
ATOM 1061 N N . LEU A 1 127 ? -18.023 16.854 5.654 1.00 92.00 127 LEU A N 1
ATOM 1062 C CA . LEU A 1 127 ? -17.187 17.006 6.835 1.00 92.00 127 LEU A CA 1
ATOM 1063 C C . LEU A 1 127 ? -16.079 18.058 6.600 1.00 92.00 127 LEU A C 1
ATOM 1065 O O . LEU A 1 127 ? -15.342 17.938 5.614 1.00 92.00 127 LEU A O 1
ATOM 1069 N N . PRO A 1 128 ? -15.903 19.045 7.503 1.00 94.31 128 PRO A N 1
ATOM 1070 C CA . PRO A 1 128 ? -14.810 20.011 7.421 1.00 94.31 128 PRO A CA 1
ATOM 1071 C C . PRO A 1 128 ? -13.439 19.329 7.390 1.00 94.31 128 PRO A C 1
ATOM 1073 O O . PRO A 1 128 ? -13.241 18.279 8.005 1.00 94.31 128 PRO A O 1
ATOM 1076 N N . LYS A 1 129 ? -12.466 19.948 6.710 1.00 93.19 129 LYS A N 1
ATOM 1077 C CA . LYS A 1 129 ? -11.124 19.371 6.523 1.00 93.19 129 LYS A CA 1
ATOM 1078 C C . LYS A 1 129 ? -10.431 19.036 7.850 1.00 93.19 129 LYS A C 1
ATOM 1080 O O . LYS A 1 129 ? -9.912 17.938 7.990 1.00 93.19 129 LYS A O 1
ATOM 1085 N N . GLU A 1 130 ? -10.470 19.943 8.822 1.00 93.31 130 GLU A N 1
ATOM 1086 C CA . GLU A 1 130 ? -9.836 19.747 10.132 1.00 93.31 130 GLU A CA 1
ATOM 1087 C C . GLU A 1 130 ? -10.435 18.554 10.890 1.00 93.31 130 GLU A C 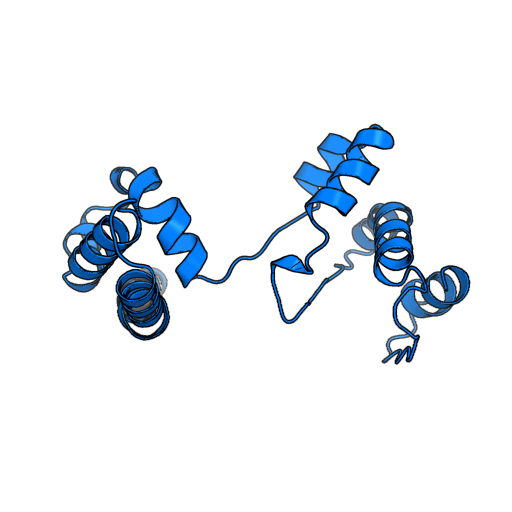1
ATOM 1089 O O . GLU A 1 130 ? -9.715 17.662 11.337 1.00 93.31 130 GLU A O 1
ATOM 1094 N N . ALA A 1 131 ? -11.769 18.469 10.944 1.00 93.50 131 ALA A N 1
ATOM 1095 C CA . ALA A 1 131 ? -12.455 17.316 11.518 1.00 93.50 131 ALA A CA 1
ATOM 1096 C C . ALA A 1 131 ? -12.061 16.025 10.784 1.00 93.50 131 ALA A C 1
ATOM 1098 O O . ALA A 1 131 ? -11.752 15.014 11.412 1.00 93.50 131 ALA A O 1
ATOM 1099 N N . LYS A 1 132 ? -12.007 16.066 9.450 1.00 94.81 132 LYS A N 1
ATOM 1100 C CA . LYS A 1 132 ? -11.611 14.931 8.615 1.00 94.81 132 LYS A CA 1
ATOM 1101 C C . LYS A 1 132 ? -10.186 14.453 8.906 1.00 94.81 132 LYS A C 1
ATOM 1103 O O . LYS A 1 132 ? -9.966 13.244 8.993 1.00 94.81 132 LYS A O 1
ATOM 1108 N N . ASP A 1 133 ? -9.245 15.371 9.098 1.00 94.50 133 ASP A N 1
ATOM 1109 C CA . ASP A 1 133 ? -7.859 15.059 9.456 1.00 94.50 133 ASP A CA 1
ATOM 1110 C C . ASP A 1 133 ? -7.759 14.466 10.876 1.00 94.50 133 ASP A C 1
ATOM 1112 O O . ASP A 1 133 ? -7.018 13.499 11.089 1.00 94.50 133 ASP A O 1
ATOM 1116 N N . ASN A 1 134 ? -8.581 14.934 11.821 1.00 95.69 134 ASN A N 1
ATOM 1117 C CA . ASN A 1 134 ? -8.682 14.353 13.164 1.00 95.69 134 ASN A CA 1
ATOM 1118 C C . ASN A 1 134 ? -9.214 12.913 13.132 1.00 95.69 134 ASN A C 1
ATOM 1120 O O . ASN A 1 134 ? -8.587 12.011 13.691 1.00 95.69 134 ASN A O 1
ATOM 1124 N N . PHE A 1 135 ? -10.317 12.658 12.420 1.00 96.31 135 PHE A N 1
ATOM 1125 C CA . PHE A 1 135 ? -10.850 11.299 12.262 1.00 96.31 135 PHE A CA 1
ATOM 1126 C C . PHE A 1 135 ? -9.842 10.370 11.586 1.00 96.31 135 PHE A C 1
ATOM 1128 O O . PHE A 1 135 ? -9.648 9.240 12.031 1.00 96.31 135 PHE A O 1
ATOM 1135 N N . LYS A 1 136 ? -9.145 10.851 10.550 1.00 95.88 136 LYS A N 1
ATOM 1136 C CA . LYS A 1 136 ? -8.085 10.087 9.883 1.00 95.88 136 LYS A CA 1
ATOM 1137 C C . LYS A 1 136 ? -6.961 9.709 10.844 1.00 95.88 136 LYS A C 1
ATOM 1139 O O . LYS A 1 136 ? -6.469 8.582 10.801 1.00 95.88 136 LYS A O 1
ATOM 1144 N N . THR A 1 137 ? -6.562 10.645 11.699 1.00 96.94 137 THR A N 1
ATOM 1145 C CA . THR A 1 137 ? -5.513 10.434 12.699 1.00 96.94 137 THR A CA 1
ATOM 1146 C C . THR A 1 137 ? -5.943 9.391 13.726 1.00 96.94 137 THR A C 1
ATOM 1148 O O . THR A 1 137 ? -5.204 8.431 13.938 1.00 96.94 137 THR A O 1
ATOM 1151 N N . GLN A 1 138 ? -7.165 9.487 14.261 1.00 97.56 138 GLN A N 1
ATOM 1152 C CA . GLN A 1 138 ? -7.707 8.501 15.206 1.00 97.56 138 GLN A CA 1
ATOM 1153 C C . GLN A 1 138 ? -7.847 7.107 14.578 1.00 97.56 138 GLN A C 1
ATOM 1155 O O . GLN A 1 138 ? -7.468 6.107 15.188 1.00 97.56 138 GLN A O 1
ATOM 1160 N N . ILE A 1 139 ? -8.310 7.021 13.325 1.00 97.94 139 ILE A N 1
ATOM 1161 C CA . ILE A 1 139 ? -8.359 5.748 12.592 1.00 97.94 139 ILE A CA 1
ATOM 1162 C C . ILE A 1 139 ? -6.959 5.134 12.488 1.00 97.94 139 ILE A C 1
ATOM 1164 O O . ILE A 1 139 ? -6.790 3.946 12.753 1.00 97.94 139 ILE A O 1
ATOM 1168 N N . ARG A 1 140 ? -5.954 5.939 12.123 1.00 97.44 140 ARG A N 1
ATOM 1169 C CA . ARG A 1 140 ? -4.579 5.475 11.908 1.00 97.44 140 ARG A CA 1
ATOM 1170 C C . ARG A 1 140 ? -3.866 5.064 13.195 1.00 97.44 140 ARG A C 1
ATOM 1172 O O . ARG A 1 140 ? -3.108 4.100 13.164 1.00 97.44 140 ARG A O 1
ATOM 1179 N N . GLN A 1 141 ? -4.017 5.834 14.266 1.00 97.75 141 GLN A N 1
ATOM 1180 C CA . GLN A 1 141 ? -3.207 5.679 15.477 1.00 97.75 141 GLN A CA 1
ATOM 1181 C C . GLN A 1 141 ? -3.856 4.760 16.512 1.00 97.75 141 GLN A C 1
ATOM 1183 O O . GLN A 1 141 ? -3.136 4.112 17.264 1.00 97.75 141 GLN A O 1
ATOM 1188 N N . GLU A 1 142 ? -5.187 4.662 16.525 1.00 97.75 142 GLU A N 1
ATOM 1189 C CA . GLU A 1 142 ? -5.914 3.955 17.584 1.00 97.75 142 GLU A CA 1
ATOM 1190 C C . GLU A 1 142 ? -6.812 2.847 17.033 1.00 97.75 142 GLU A C 1
ATOM 1192 O O . GLU A 1 142 ? -6.667 1.683 17.406 1.00 97.75 142 GLU A O 1
ATOM 1197 N N . LEU A 1 143 ? -7.736 3.183 16.128 1.00 98.19 143 LEU A N 1
ATOM 1198 C CA . LEU A 1 143 ? -8.848 2.284 15.802 1.00 98.19 143 LEU A CA 1
ATOM 1199 C C . LEU A 1 143 ? -8.446 1.122 14.888 1.00 98.19 143 LEU A C 1
ATOM 1201 O O . LEU A 1 143 ? -8.806 -0.020 15.175 1.00 98.19 143 LEU A O 1
ATOM 1205 N N . GLU A 1 144 ? -7.693 1.380 13.811 1.00 98.00 144 GLU A N 1
ATOM 1206 C CA . GLU A 1 144 ? -7.150 0.299 12.975 1.00 98.00 144 GLU A CA 1
ATOM 1207 C C . GLU A 1 144 ? -6.203 -0.602 13.778 1.00 98.00 144 GLU A C 1
ATOM 1209 O O . GLU A 1 144 ? -6.410 -1.818 13.744 1.00 98.00 144 GLU A O 1
ATOM 1214 N N . PRO A 1 145 ? -5.224 -0.074 14.545 1.00 98.12 145 PRO A N 1
ATOM 1215 C CA . PRO A 1 145 ? -4.330 -0.920 15.330 1.00 98.12 145 PRO A CA 1
ATOM 1216 C C . PRO A 1 145 ? -5.066 -1.778 16.362 1.00 98.12 145 PRO A C 1
ATOM 1218 O O . PRO A 1 145 ? -4.749 -2.962 16.514 1.00 98.12 145 PRO A O 1
ATOM 1221 N N . ALA A 1 146 ? -6.077 -1.220 17.035 1.00 97.69 146 ALA A N 1
ATOM 1222 C CA . ALA A 1 146 ? -6.891 -1.957 17.995 1.00 97.69 146 ALA A CA 1
ATOM 1223 C C . ALA A 1 146 ? -7.647 -3.113 17.327 1.00 97.69 146 ALA A C 1
ATOM 1225 O O . ALA A 1 146 ? -7.590 -4.248 17.804 1.00 97.69 146 ALA A O 1
ATOM 1226 N N . PHE A 1 147 ? -8.315 -2.861 16.197 1.00 97.38 147 PHE A N 1
ATOM 1227 C CA . PHE A 1 147 ? -9.029 -3.915 15.477 1.00 97.38 147 PHE A CA 1
ATOM 1228 C C . PHE A 1 147 ? -8.076 -4.980 14.916 1.00 97.38 147 PHE A C 1
ATOM 1230 O O . PHE A 1 147 ? -8.306 -6.175 15.100 1.00 97.38 147 PHE A O 1
ATOM 1237 N N . ARG A 1 148 ? -6.948 -4.568 14.328 1.00 96.88 148 ARG A N 1
ATOM 1238 C CA . ARG A 1 148 ? -5.900 -5.480 13.846 1.00 96.88 148 ARG A CA 1
ATOM 1239 C C . ARG A 1 148 ? -5.377 -6.392 14.952 1.00 96.88 148 ARG A C 1
ATOM 1241 O O . ARG A 1 148 ? -5.168 -7.576 14.703 1.00 96.88 148 ARG A O 1
ATOM 1248 N N . THR A 1 149 ? -5.199 -5.869 16.164 1.00 96.88 149 THR A N 1
ATOM 1249 C CA . THR A 1 149 ? -4.764 -6.669 17.318 1.00 96.88 149 THR A CA 1
ATOM 1250 C C . THR A 1 149 ? -5.774 -7.774 17.630 1.00 96.88 149 THR A C 1
ATOM 1252 O O . THR A 1 149 ? -5.378 -8.923 17.799 1.00 96.88 149 THR A O 1
ATOM 1255 N N . VAL A 1 150 ? -7.077 -7.466 17.621 1.00 95.88 150 VAL A N 1
ATOM 1256 C CA . VAL A 1 150 ? -8.142 -8.465 17.834 1.00 95.88 150 VAL A CA 1
ATOM 1257 C C . VAL A 1 150 ? -8.098 -9.570 16.776 1.00 95.88 150 VAL A C 1
ATOM 1259 O O . VAL A 1 150 ? -8.135 -10.749 17.133 1.00 95.88 150 VAL A O 1
ATOM 1262 N N . ILE A 1 151 ? -7.948 -9.208 15.496 1.00 94.50 151 ILE A N 1
ATOM 1263 C CA . ILE A 1 151 ? -7.800 -10.180 14.401 1.00 94.50 151 ILE A CA 1
ATOM 1264 C C . ILE A 1 151 ? -6.586 -11.081 14.644 1.00 94.50 151 ILE A C 1
ATOM 1266 O O . ILE A 1 151 ? -6.703 -12.304 14.645 1.00 94.50 151 ILE A O 1
ATOM 1270 N N . GLN A 1 152 ? -5.420 -10.481 14.888 1.00 95.06 152 GLN A N 1
ATOM 1271 C CA . GLN A 1 152 ? -4.172 -11.216 15.086 1.00 95.06 152 GLN A CA 1
ATOM 1272 C C . GLN A 1 152 ? -4.239 -12.155 16.291 1.00 95.06 152 GLN A C 1
ATOM 1274 O O . GLN A 1 152 ? -3.755 -13.280 16.211 1.00 95.06 152 GLN A O 1
ATOM 1279 N N . SER A 1 153 ? -4.837 -11.719 17.401 1.00 93.94 153 SER A N 1
ATOM 1280 C CA . SER A 1 153 ? -5.017 -12.556 18.587 1.00 93.94 153 SER A CA 1
ATOM 1281 C C . SER A 1 153 ? -5.925 -13.749 18.317 1.00 93.94 153 SER A C 1
ATOM 1283 O O . SER A 1 153 ? -5.629 -14.838 18.801 1.00 93.94 153 SER A O 1
ATOM 1285 N N . LYS A 1 154 ? -7.004 -13.571 17.548 1.00 91.06 154 LYS A N 1
ATOM 1286 C CA . LYS A 1 154 ? -7.919 -14.665 17.211 1.00 91.06 154 LYS A CA 1
ATOM 1287 C C . LYS A 1 154 ? -7.270 -15.677 16.266 1.00 91.06 154 LYS A C 1
ATOM 1289 O O . LYS A 1 154 ? -7.205 -16.851 16.612 1.00 91.06 154 LYS A O 1
ATOM 1294 N N . ILE A 1 155 ? -6.669 -15.207 15.171 1.00 90.56 155 ILE A N 1
ATOM 1295 C CA . ILE A 1 155 ? -5.964 -16.071 14.208 1.00 90.56 155 ILE A CA 1
ATOM 1296 C C . ILE A 1 155 ? -4.837 -16.856 14.890 1.00 90.56 155 ILE A C 1
ATOM 1298 O O . ILE A 1 155 ? -4.683 -18.048 14.655 1.00 90.56 155 ILE A O 1
ATOM 1302 N N . LYS A 1 156 ? -4.053 -16.219 15.773 1.00 92.50 156 LYS A N 1
ATOM 1303 C CA . LYS A 1 156 ? -2.984 -16.919 16.504 1.00 92.50 156 LYS A CA 1
ATOM 1304 C C . LYS A 1 156 ? -3.509 -18.059 17.373 1.00 92.50 156 LYS A C 1
ATOM 1306 O O . LYS A 1 156 ? -2.845 -19.081 17.446 1.00 92.50 156 LYS A O 1
ATOM 1311 N N . ARG A 1 157 ? -4.665 -17.889 18.022 1.00 89.75 157 ARG A N 1
ATOM 1312 C CA . ARG A 1 157 ? -5.282 -18.954 18.829 1.00 89.75 157 ARG A CA 1
ATOM 1313 C C . ARG A 1 157 ? -5.758 -20.107 17.952 1.00 89.75 157 ARG A C 1
ATOM 1315 O O . ARG A 1 157 ? -5.562 -21.252 18.319 1.00 89.75 157 ARG A O 1
ATOM 1322 N N . GLU A 1 158 ? -6.348 -19.804 16.800 1.00 87.00 158 GLU A N 1
ATOM 1323 C CA . GLU A 1 158 ? -6.843 -20.819 15.864 1.00 87.00 158 GLU A CA 1
ATOM 1324 C C . GLU A 1 158 ? -5.712 -21.611 15.197 1.00 87.00 158 GLU A C 1
ATOM 1326 O O . GLU A 1 158 ? -5.871 -22.800 14.981 1.00 87.00 158 GLU A O 1
ATOM 1331 N N . LEU A 1 159 ? -4.563 -20.985 14.920 1.00 82.69 159 LEU A N 1
ATOM 1332 C CA . LEU A 1 159 ? -3.387 -21.659 14.346 1.00 82.69 159 LEU A CA 1
ATOM 1333 C C . LEU A 1 159 ? -2.564 -22.468 15.363 1.00 82.69 159 LEU A C 1
ATOM 1335 O O . LEU A 1 159 ? -1.654 -23.193 14.968 1.00 82.69 159 LEU A O 1
ATOM 1339 N N . GLN A 1 160 ? -2.802 -22.273 16.661 1.00 73.75 160 GLN A N 1
ATOM 1340 C CA . GLN A 1 160 ? -2.134 -23.009 17.741 1.00 73.75 160 GLN A CA 1
ATOM 1341 C C . GLN A 1 160 ? -2.936 -24.227 18.219 1.00 73.75 160 GLN A C 1
ATOM 1343 O O . GLN A 1 160 ? -2.404 -25.015 19.001 1.00 73.75 160 GLN A O 1
ATOM 1348 N N . ASN A 1 161 ? -4.181 -24.359 17.757 1.00 52.34 161 ASN A N 1
ATOM 1349 C CA . ASN A 1 161 ? -5.057 -25.507 17.979 1.00 52.34 161 ASN A CA 1
ATOM 1350 C C . ASN A 1 161 ? -5.061 -26.418 16.747 1.00 52.34 161 ASN A C 1
ATOM 1352 O O . ASN A 1 161 ? -5.384 -27.611 16.929 1.00 52.34 161 ASN A O 1
#

Radius of gyration: 20.89 Å; chains: 1; bounding box: 48×46×45 Å

pLDDT: mean 91.54, std 6.84, range [52.34, 98.25]

Sequence (161 aa):
MEEILNEYCKLSNTGLLLLSMPTGFGKTYNVLNFIYSNYKEFAAQKRKIFFITNLKKNLPDKELRDRFIKGGNKEEFDRNFLFIDSNAETVINNLLKFDHEIPDDFKNTESFKKLKKYVEIYKNKQLPKEAKDNFKTQIRQELEPAFRTVIQSKIKRELQN